Protein AF-K3ZMM0-F1 (afdb_monomer)

Solvent-accessible surface area (backbone atoms only — not comparable to full-atom values): 7805 Å² total; per-residue (Å²): 132,76,56,87,84,73,64,69,53,74,56,12,56,61,47,40,48,50,39,35,73,76,64,74,42,62,56,21,48,53,98,86,56,92,56,62,72,23,72,36,32,42,36,56,42,84,57,68,55,84,88,45,58,68,55,46,21,49,50,45,25,29,49,46,25,63,48,37,80,40,23,63,54,38,83,72,54,95,57,29,27,39,37,35,20,27,24,60,70,55,40,52,54,57,38,70,58,41,58,52,77,58,100,51,32,34,39,34,42,40,79,70,65,86,84,55,82,58,58,69,59,53,50,54,49,50,53,49,53,51,62,73,64,63,72,84,84,130

pLDDT: mean 79.79, std 11.19, range [45.47, 93.69]

Sequence (138 aa):
MAGLSDLDFGPRLEIQLLVQERFSFLVSFSPTSSEPEFWLVASFGGSALHLNVESIGLILQSCLGGTALNFNVQHLSGCMFWLFVASKNVGFLVYRLRSHVCKLFALFFALWGNGGPNWQWEHILWLKEEEDEWTHVQ

Radius of gyration: 19.45 Å; Cα contacts (8 Å, |Δi|>4): 208; chains: 1; bounding box: 42×47×67 Å

Secondary structure (DSSP, 8-state):
---GGG---HHHHHHHHHHHHHHSS-SS--TT--SPPEEEEEEEES-SS---HHHHHHHHHHHH-S-GGGG--EEEETTEEEEEES-HHHHHHHHHT-EEE-SS-EEEEE--STTS--HHHHHHHHHHHHHHH-----

Nearest PDB structures (foldseek):
  2dnr-assembly1_A  TM=5.862E-01  e=3.200E-01  Homo sapiens
  2cq3-assembly1_A  TM=5.411E-01  e=3.864E-01  Homo sapiens
  5hb7-assembly1_A  TM=5.975E-01  e=1.057E+00  Thermochaetoides thermophila DSM 1495
  4bs2-assembly1_A  TM=4.752E-01  e=1.542E+00  Homo sapiens

Mean predicted aligned error: 10.6 Å

Organism: Setaria italica (NCBI:txid4555)

Foldseek 3Di:
DDDLVPQALVQAPVLQCCCCVVPVDGFFADPPDPADKDKWKKAKDPAPDDDDLQSVLSNCCSNRNDGSVRQVWADDDDRMIMGITHHPVSLVVVQVVQWDDDPRIIIGIGHDPPPDPPVVVVVVVVVVVVVVPDDDDD

Structure (mmCIF, N/CA/C/O backbone):
data_AF-K3ZMM0-F1
#
_entry.id   AF-K3ZMM0-F1
#
loop_
_atom_site.group_PDB
_atom_site.id
_atom_site.type_symbol
_atom_site.label_atom_id
_atom_site.label_alt_id
_atom_site.label_comp_id
_atom_site.label_asym_id
_atom_site.label_entity_id
_atom_site.label_seq_id
_atom_site.pdbx_PDB_ins_code
_atom_site.Cartn_x
_atom_site.Cartn_y
_atom_site.Cartn_z
_atom_site.occupancy
_atom_site.B_iso_or_equiv
_atom_site.auth_seq_id
_atom_site.auth_comp_id
_atom_site.auth_asym_id
_atom_site.auth_atom_id
_atom_site.pdbx_PDB_model_num
ATOM 1 N N . MET A 1 1 ? 5.105 4.369 -25.949 1.00 50.47 1 MET A N 1
ATOM 2 C CA . MET A 1 1 ? 5.447 4.639 -24.539 1.00 50.47 1 MET A CA 1
ATOM 3 C C . MET A 1 1 ? 4.132 4.728 -23.798 1.00 50.47 1 MET A C 1
ATOM 5 O O . MET A 1 1 ? 3.289 5.483 -24.261 1.00 50.47 1 MET A O 1
ATOM 9 N N . ALA A 1 2 ? 3.915 3.913 -22.769 1.00 56.38 2 ALA A N 1
ATOM 10 C CA . ALA A 1 2 ? 2.694 4.015 -21.977 1.00 56.38 2 ALA A CA 1
ATOM 11 C C . ALA A 1 2 ? 2.759 5.268 -21.096 1.00 56.38 2 ALA A C 1
ATOM 13 O O . ALA A 1 2 ? 3.823 5.579 -20.553 1.00 56.38 2 ALA A O 1
ATOM 14 N N . GLY A 1 3 ? 1.655 6.002 -21.009 1.00 66.00 3 GLY A N 1
ATOM 15 C CA . GLY A 1 3 ? 1.558 7.232 -20.223 1.00 66.00 3 GLY A CA 1
ATOM 16 C C . GLY A 1 3 ? 0.696 7.042 -18.979 1.00 66.00 3 GLY A C 1
ATOM 17 O O . GLY A 1 3 ? -0.064 6.085 -18.874 1.00 66.00 3 GLY A O 1
ATOM 18 N N . LEU A 1 4 ? 0.744 8.000 -18.047 1.00 64.69 4 LEU A N 1
ATOM 19 C CA . LEU A 1 4 ? -0.184 8.043 -16.900 1.00 64.69 4 LEU A CA 1
ATOM 20 C C . LEU A 1 4 ? -1.659 8.167 -17.334 1.00 64.69 4 LEU A C 1
ATOM 22 O O . LEU A 1 4 ? -2.565 7.914 -16.550 1.00 64.69 4 LEU A O 1
ATOM 26 N N . SER A 1 5 ? -1.896 8.542 -18.590 1.00 69.00 5 SER A N 1
ATOM 27 C CA . SER A 1 5 ? -3.209 8.607 -19.233 1.00 69.00 5 SER A CA 1
ATOM 28 C C . SER A 1 5 ? -3.849 7.234 -19.469 1.00 69.00 5 SER A C 1
ATOM 30 O O . SER A 1 5 ? -5.057 7.175 -19.665 1.00 69.00 5 SER A O 1
ATOM 32 N N . ASP A 1 6 ? -3.064 6.150 -19.440 1.00 72.19 6 ASP A N 1
ATOM 33 C CA . ASP A 1 6 ? -3.527 4.775 -19.680 1.00 72.19 6 ASP A CA 1
ATOM 34 C C . ASP A 1 6 ? -3.985 4.061 -18.387 1.00 72.19 6 ASP A C 1
ATOM 36 O O . ASP A 1 6 ? -4.249 2.857 -18.398 1.00 72.19 6 ASP A O 1
ATOM 40 N N . LEU A 1 7 ? -4.039 4.776 -17.254 1.00 69.62 7 LEU A N 1
ATOM 41 C CA . LEU A 1 7 ? -4.483 4.226 -15.972 1.00 69.62 7 LEU A CA 1
ATOM 42 C C . LEU A 1 7 ? -5.981 3.893 -16.008 1.00 69.62 7 LEU A C 1
ATOM 44 O O . LEU A 1 7 ? -6.809 4.722 -16.382 1.00 69.62 7 LEU A O 1
ATOM 48 N N . ASP A 1 8 ? -6.324 2.680 -15.578 1.00 67.06 8 ASP A N 1
ATOM 49 C CA . ASP A 1 8 ? -7.711 2.243 -15.436 1.00 67.06 8 ASP A CA 1
ATOM 50 C C . ASP A 1 8 ? -8.270 2.701 -14.080 1.00 67.06 8 ASP A C 1
ATOM 52 O O . ASP A 1 8 ? -7.740 2.359 -13.022 1.00 67.06 8 ASP A O 1
ATOM 56 N N . PHE A 1 9 ? -9.345 3.489 -14.115 1.00 62.84 9 PHE A N 1
ATOM 57 C CA . PHE A 1 9 ? -10.014 4.037 -12.932 1.00 62.84 9 PHE A CA 1
ATOM 58 C C . PHE A 1 9 ? -11.205 3.189 -12.461 1.00 62.84 9 PHE A C 1
ATOM 60 O O . PHE A 1 9 ? -11.842 3.548 -11.470 1.00 62.84 9 PHE A O 1
ATOM 67 N N . GLY A 1 10 ? -11.525 2.079 -13.135 1.00 66.00 10 GLY A N 1
ATOM 68 C CA . GLY A 1 10 ? -12.598 1.162 -12.733 1.00 66.00 10 GLY A CA 1
ATOM 69 C C . GLY A 1 10 ? -12.502 0.649 -11.282 1.00 66.00 10 GLY A C 1
ATOM 70 O O . GLY A 1 10 ? -13.498 0.738 -10.561 1.00 66.00 10 GLY A O 1
ATOM 71 N N . PRO A 1 11 ? -11.325 0.196 -10.796 1.00 65.88 11 PRO A N 1
ATOM 72 C CA . PRO A 1 11 ? -11.159 -0.335 -9.433 1.00 65.88 11 PRO A CA 1
ATOM 73 C C . PRO A 1 11 ? -11.446 0.691 -8.327 1.00 65.88 11 PRO A C 1
ATOM 75 O O . PRO A 1 11 ? -11.837 0.333 -7.214 1.00 65.88 11 PRO A O 1
ATOM 78 N N . ARG A 1 12 ? -11.275 1.981 -8.643 1.00 67.94 12 ARG A N 1
ATOM 79 C CA . ARG A 1 12 ? -11.414 3.105 -7.713 1.00 67.94 12 ARG A CA 1
ATOM 80 C C . ARG A 1 12 ? -12.774 3.148 -7.029 1.00 67.94 12 ARG A C 1
ATOM 82 O O . ARG A 1 12 ? -12.864 3.470 -5.845 1.00 67.94 12 ARG A O 1
ATOM 89 N N . LEU A 1 13 ? -13.835 2.912 -7.802 1.00 64.19 13 LEU A N 1
ATOM 90 C CA . LEU A 1 13 ? -15.196 3.216 -7.372 1.00 64.19 13 LEU A CA 1
ATOM 91 C C . LEU A 1 13 ? -15.658 2.252 -6.275 1.00 64.19 13 LEU A C 1
ATOM 93 O O . LEU A 1 13 ? -16.238 2.687 -5.285 1.00 64.19 13 LEU A O 1
ATOM 97 N N . GLU A 1 14 ? -15.340 0.965 -6.419 1.00 71.12 14 GLU A N 1
ATOM 98 C CA . GLU A 1 14 ? -15.721 -0.070 -5.453 1.00 71.12 14 GLU A CA 1
ATOM 99 C C . GLU A 1 14 ? -15.028 0.131 -4.105 1.00 71.12 14 GLU A C 1
ATOM 101 O O . GLU A 1 14 ? -15.677 0.076 -3.062 1.00 71.12 14 GLU A O 1
ATOM 106 N N . ILE A 1 15 ? -13.724 0.425 -4.115 1.00 70.25 15 ILE A N 1
ATOM 107 C CA . ILE A 1 15 ? -12.946 0.633 -2.886 1.00 70.25 15 ILE A CA 1
ATOM 108 C C . ILE A 1 15 ? -13.400 1.906 -2.172 1.00 70.25 15 ILE A C 1
ATOM 110 O O . ILE A 1 15 ? -13.594 1.892 -0.955 1.00 70.25 15 ILE A O 1
ATOM 114 N N . GLN A 1 16 ? -13.614 2.995 -2.911 1.00 70.31 16 GLN A N 1
ATOM 115 C CA . GLN A 1 16 ? -14.056 4.254 -2.322 1.00 70.31 16 GLN A CA 1
ATOM 116 C C . GLN A 1 16 ? -15.458 4.132 -1.705 1.00 70.31 16 GLN A C 1
ATOM 118 O O . GLN A 1 16 ? -15.666 4.610 -0.588 1.00 70.31 16 GLN A O 1
ATOM 123 N N . LEU A 1 17 ? -16.389 3.450 -2.381 1.00 72.44 17 LEU A N 1
ATOM 124 C CA . LEU A 1 17 ? -17.725 3.180 -1.845 1.00 72.44 17 LEU A CA 1
ATOM 125 C C . LEU A 1 17 ? -17.668 2.274 -0.612 1.00 72.44 17 LEU A C 1
ATOM 127 O O . LEU A 1 17 ? -18.291 2.597 0.395 1.00 72.44 17 LEU A O 1
ATOM 131 N N . LEU A 1 18 ? -16.865 1.205 -0.644 1.00 75.00 18 LEU A N 1
ATOM 132 C CA . LEU A 1 18 ? -16.665 0.318 0.507 1.00 75.00 18 LEU A CA 1
ATOM 133 C C . LEU A 1 18 ? -16.136 1.069 1.729 1.00 75.00 18 LEU A C 1
ATOM 135 O O . LEU A 1 18 ? -16.606 0.834 2.841 1.00 75.00 18 LEU A O 1
ATOM 139 N N . VAL A 1 19 ? -15.158 1.961 1.548 1.00 71.19 19 VAL A N 1
ATOM 140 C CA . VAL A 1 19 ? -14.581 2.732 2.659 1.00 71.19 19 VAL A CA 1
ATOM 141 C C . VAL A 1 19 ? -15.588 3.738 3.212 1.00 71.19 19 VAL A C 1
ATOM 143 O O . VAL A 1 19 ? -15.732 3.851 4.433 1.00 71.19 19 VAL A O 1
ATOM 146 N N . GLN A 1 20 ? -16.327 4.412 2.333 1.00 73.94 20 GLN A N 1
ATOM 147 C CA . GLN A 1 20 ? -17.344 5.376 2.731 1.00 73.94 20 GLN A CA 1
ATOM 148 C C . GLN A 1 20 ? -18.522 4.702 3.453 1.00 73.94 20 GLN A C 1
ATOM 150 O O . GLN A 1 20 ? -18.950 5.190 4.496 1.00 73.94 20 GLN A O 1
ATOM 155 N N . GLU A 1 21 ? -19.003 3.561 2.959 1.00 74.94 21 GLU A N 1
ATOM 156 C CA . GLU A 1 21 ? -20.113 2.805 3.552 1.00 74.94 21 GLU A CA 1
ATOM 157 C C . GLU A 1 21 ? -19.729 2.180 4.901 1.00 74.94 21 GLU A C 1
ATOM 159 O O . GLU A 1 21 ? -20.477 2.268 5.873 1.00 74.94 21 GLU A O 1
ATOM 164 N N . ARG A 1 22 ? -18.545 1.560 4.985 1.00 70.50 22 ARG A N 1
ATOM 165 C CA . ARG A 1 22 ? -18.110 0.829 6.187 1.00 70.50 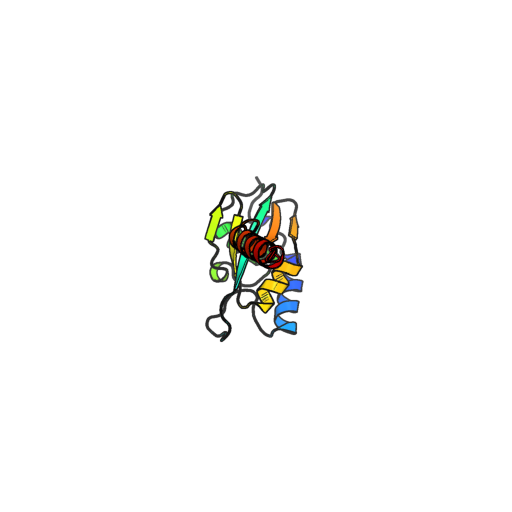22 ARG A CA 1
ATOM 166 C C . ARG A 1 22 ? -17.632 1.738 7.304 1.00 70.50 22 ARG A C 1
ATOM 168 O O . ARG A 1 22 ? -17.794 1.394 8.472 1.00 70.50 22 ARG A O 1
ATOM 175 N N . PHE A 1 23 ? -16.963 2.831 6.950 1.00 64.88 23 PHE A N 1
ATOM 176 C CA . PHE A 1 23 ? -16.183 3.602 7.910 1.00 64.88 23 PHE A CA 1
ATOM 177 C C . PHE A 1 23 ? -16.566 5.081 7.948 1.00 64.88 23 PHE 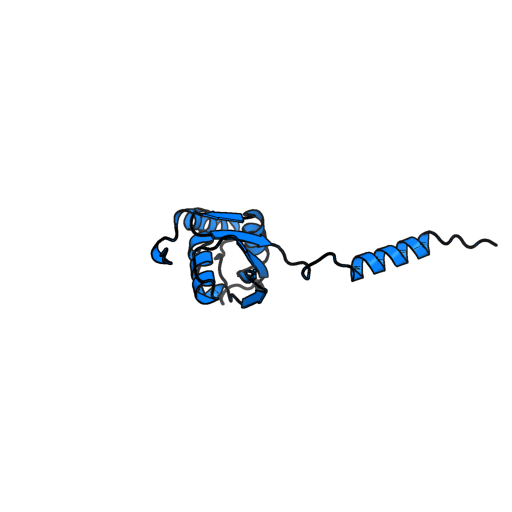A C 1
ATOM 179 O O . PHE A 1 23 ? -16.098 5.775 8.840 1.00 64.88 23 PHE A O 1
ATOM 186 N N . SER A 1 24 ? -17.415 5.578 7.037 1.00 67.19 24 SER A N 1
ATOM 187 C CA . SER A 1 24 ? -17.739 7.015 6.925 1.00 67.19 24 SER A CA 1
ATOM 188 C C . SER A 1 24 ? -16.500 7.915 6.778 1.00 67.19 24 SER A C 1
ATOM 190 O O . SER A 1 24 ? -16.544 9.107 7.072 1.00 67.19 24 SER A O 1
ATOM 192 N N . PHE A 1 25 ? -15.390 7.343 6.305 1.00 62.72 25 PHE A N 1
ATOM 193 C CA . PHE A 1 25 ? -14.122 8.029 6.082 1.00 62.72 25 PHE A CA 1
ATOM 194 C C . PHE A 1 25 ? -13.774 8.044 4.592 1.00 62.72 25 PHE A C 1
ATOM 196 O O . PHE A 1 25 ? -14.357 7.322 3.785 1.00 62.72 25 PHE A O 1
ATOM 203 N N . LEU A 1 26 ? -12.807 8.884 4.231 1.00 65.75 26 LEU A N 1
ATOM 204 C CA . LEU A 1 26 ? -12.141 8.826 2.934 1.00 65.75 26 LEU A CA 1
ATOM 205 C C . LEU A 1 26 ? -10.964 7.849 2.997 1.00 65.75 26 LEU A C 1
ATOM 207 O O . LEU A 1 26 ? -10.446 7.533 4.066 1.00 65.75 26 LEU A O 1
ATOM 211 N N . VAL A 1 27 ? -10.525 7.387 1.828 1.00 66.12 27 VAL A N 1
ATOM 212 C CA . VAL A 1 27 ? -9.354 6.504 1.716 1.00 66.12 27 VAL A CA 1
ATOM 213 C C . VAL A 1 27 ? -8.056 7.255 2.042 1.00 66.12 27 VAL A C 1
ATOM 215 O O . VAL A 1 27 ? -7.150 6.717 2.675 1.00 66.12 27 VAL A O 1
ATOM 218 N N . SER A 1 28 ? -7.984 8.522 1.640 1.00 65.44 28 SER A N 1
ATOM 219 C CA . SER A 1 28 ? -6.863 9.417 1.909 1.00 65.44 28 SER A CA 1
ATOM 220 C C . SER A 1 28 ? -7.116 10.288 3.142 1.00 65.44 28 SER A C 1
ATOM 222 O O . SER A 1 28 ? -8.276 10.541 3.476 1.00 65.44 28 SER A O 1
ATOM 224 N N . PHE A 1 29 ? -6.052 10.784 3.782 1.00 65.62 29 PHE A N 1
ATOM 225 C CA . PHE A 1 29 ? -6.161 11.614 4.986 1.00 65.62 29 PHE A CA 1
ATOM 226 C C . PHE A 1 29 ? -7.087 12.827 4.786 1.00 65.62 29 PHE A C 1
ATOM 228 O O . PHE A 1 29 ? -7.105 13.449 3.716 1.00 65.62 29 PHE A O 1
ATOM 235 N N . SER A 1 30 ? -7.849 13.157 5.831 1.00 64.81 30 SER A N 1
ATOM 236 C CA . SER A 1 30 ? -8.612 14.398 5.938 1.00 64.81 30 SER A CA 1
ATOM 237 C C . SER A 1 30 ? -8.245 15.077 7.257 1.00 64.81 30 SER A C 1
ATOM 239 O O . SER A 1 30 ? -8.352 14.433 8.297 1.00 64.81 30 SER A O 1
ATOM 241 N N . PRO A 1 31 ? -7.914 16.379 7.271 1.00 59.38 31 PRO A N 1
ATOM 242 C CA . PRO A 1 31 ? -7.574 17.101 8.503 1.00 59.38 31 PRO A CA 1
ATOM 243 C C . PRO A 1 31 ? -8.730 17.177 9.515 1.00 59.38 31 PRO A C 1
ATOM 245 O O . PRO A 1 31 ? -8.541 17.613 10.645 1.00 59.38 31 PRO A O 1
ATOM 248 N N . THR A 1 32 ? -9.935 16.760 9.121 1.00 60.53 32 THR A N 1
ATOM 249 C CA . THR A 1 32 ? 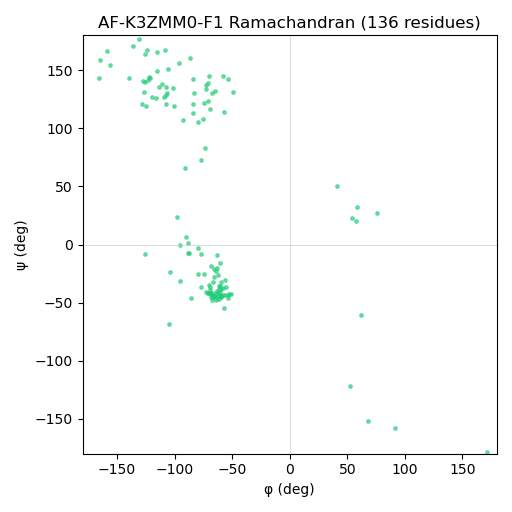-11.114 16.663 9.986 1.00 60.53 32 THR A CA 1
ATOM 250 C C . THR A 1 32 ? -11.240 15.318 10.707 1.00 60.53 32 THR A C 1
ATOM 252 O O . THR A 1 32 ? -12.150 15.168 11.522 1.00 60.53 32 THR A O 1
ATOM 255 N N . SER A 1 33 ? -10.406 14.314 10.401 1.00 62.06 33 SER A N 1
ATOM 256 C CA . SER A 1 33 ? -10.481 13.006 11.060 1.00 62.06 33 SER A CA 1
ATOM 257 C C . SER A 1 33 ? -9.728 13.011 12.389 1.00 62.06 33 SER A C 1
ATOM 259 O O . SER A 1 33 ? -8.563 13.383 12.443 1.00 62.06 33 SER A O 1
ATOM 261 N N . SER A 1 34 ? -10.384 12.537 13.451 1.00 66.88 34 SER A N 1
ATOM 262 C CA . SER A 1 34 ? -9.778 12.376 14.782 1.00 66.88 34 SER A CA 1
ATOM 263 C C . SER A 1 34 ? -8.858 11.148 14.896 1.00 66.88 34 SER A C 1
ATOM 265 O O . SER A 1 34 ? -8.217 10.963 15.928 1.00 66.88 34 SER A O 1
ATOM 267 N N . GLU A 1 35 ? -8.832 10.286 13.879 1.00 71.38 35 GLU A N 1
ATOM 268 C CA . GLU A 1 35 ? -8.026 9.063 13.854 1.00 71.38 35 GLU A CA 1
ATOM 269 C C . GLU A 1 35 ? -6.587 9.361 13.394 1.00 71.38 35 GLU A C 1
ATOM 271 O O . GLU A 1 35 ? -6.395 10.195 12.504 1.00 71.38 35 GLU A O 1
ATOM 276 N N . PRO A 1 36 ? -5.573 8.688 13.970 1.00 79.25 36 PRO A N 1
ATOM 277 C CA . PRO A 1 36 ? -4.195 8.833 13.523 1.00 79.25 36 PRO A CA 1
ATOM 278 C C . PRO A 1 36 ? -3.994 8.200 12.141 1.00 79.25 36 PRO A C 1
ATOM 280 O O . PRO A 1 36 ? -4.554 7.142 11.836 1.00 79.25 36 PRO A O 1
ATOM 283 N N . GLU A 1 37 ? -3.131 8.818 11.333 1.00 82.19 37 GLU A N 1
ATOM 284 C CA . GLU A 1 37 ? -2.695 8.253 10.057 1.00 82.19 37 GLU A CA 1
ATOM 285 C C . GLU A 1 37 ? -2.056 6.875 10.258 1.00 82.19 37 GLU A C 1
ATOM 287 O O . GLU A 1 37 ? -1.359 6.609 11.243 1.00 82.19 37 GLU A O 1
ATOM 292 N N . PHE A 1 38 ? -2.277 5.988 9.294 1.00 87.00 38 PHE A N 1
ATOM 293 C CA . PHE A 1 38 ? -1.687 4.657 9.282 1.00 87.00 38 PHE A CA 1
ATOM 294 C C . PHE A 1 38 ? -0.874 4.465 8.012 1.00 87.00 38 PHE A C 1
ATOM 296 O O . PHE A 1 38 ? -1.271 4.938 6.952 1.00 87.00 38 PHE A O 1
ATOM 303 N N . TRP A 1 39 ? 0.246 3.755 8.097 1.00 89.19 39 TRP A N 1
ATOM 304 C CA . TRP A 1 39 ? 1.150 3.578 6.968 1.00 89.19 39 TRP A CA 1
ATOM 305 C C . TRP A 1 39 ? 1.250 2.124 6.515 1.00 89.19 39 TRP A C 1
ATOM 307 O O . TRP A 1 39 ? 1.130 1.183 7.300 1.00 89.19 39 TRP A O 1
ATOM 317 N N . LEU A 1 40 ? 1.487 1.955 5.218 1.00 91.25 40 LEU A N 1
ATOM 318 C CA . LEU A 1 40 ? 1.738 0.691 4.535 1.00 91.25 40 LEU A CA 1
ATOM 319 C C . LEU A 1 40 ? 2.902 0.856 3.562 1.00 91.25 40 LEU A C 1
ATOM 321 O O . LEU A 1 40 ? 3.343 1.971 3.278 1.00 91.25 40 LEU A O 1
ATOM 325 N N . VAL A 1 41 ? 3.361 -0.263 3.010 1.00 91.62 41 VAL A N 1
ATOM 326 C CA . VAL A 1 41 ? 4.306 -0.267 1.895 1.00 91.62 41 VAL A CA 1
ATOM 327 C C . VAL A 1 41 ? 3.596 -0.693 0.622 1.00 91.62 41 VAL A C 1
ATOM 329 O O . VAL A 1 41 ? 2.936 -1.732 0.574 1.00 91.62 41 VAL A O 1
ATOM 332 N N . ALA A 1 42 ? 3.761 0.126 -0.409 1.00 92.31 42 ALA A N 1
ATOM 333 C CA . ALA A 1 42 ? 3.399 -0.164 -1.782 1.00 92.31 42 ALA A CA 1
ATOM 334 C C . ALA A 1 42 ? 4.665 -0.569 -2.544 1.00 92.31 42 ALA A C 1
ATOM 336 O O . ALA A 1 42 ? 5.609 0.216 -2.645 1.00 92.31 42 ALA A O 1
ATOM 337 N N . SER A 1 43 ? 4.698 -1.784 -3.086 1.00 91.31 43 SER A N 1
ATOM 338 C CA . SER A 1 43 ? 5.796 -2.247 -3.939 1.00 91.31 43 SER A CA 1
ATOM 339 C C . SER A 1 43 ? 5.321 -2.472 -5.365 1.00 91.31 43 SER A C 1
ATOM 341 O O . SER A 1 43 ? 4.281 -3.096 -5.577 1.00 91.31 43 SER A O 1
ATOM 343 N N . PHE A 1 44 ? 6.106 -2.004 -6.329 1.00 90.31 44 PHE A N 1
ATOM 344 C CA . PHE A 1 44 ? 5.808 -2.112 -7.751 1.00 90.31 44 PHE A CA 1
ATOM 345 C C . PHE A 1 44 ? 6.710 -3.142 -8.437 1.00 90.31 44 PHE A C 1
ATOM 347 O O . PHE A 1 44 ? 7.921 -3.161 -8.226 1.00 90.31 44 PHE A O 1
ATOM 354 N N . GLY A 1 45 ? 6.119 -3.978 -9.287 1.00 85.62 45 GLY A N 1
ATOM 355 C CA . GLY A 1 45 ? 6.809 -4.940 -10.141 1.00 85.62 45 GLY A CA 1
ATOM 356 C C . GLY A 1 45 ? 6.498 -4.706 -11.617 1.00 85.62 45 GLY A C 1
ATOM 357 O O . GLY A 1 45 ? 5.373 -4.349 -11.971 1.00 85.62 45 GLY A O 1
ATOM 358 N N . GLY A 1 46 ? 7.499 -4.916 -12.480 1.00 78.88 46 GLY A N 1
ATOM 359 C CA . GLY A 1 46 ? 7.329 -4.907 -13.938 1.00 78.88 46 GLY A CA 1
ATOM 360 C C . GLY A 1 46 ? 6.770 -3.601 -14.510 1.00 78.88 46 GLY A C 1
ATOM 361 O O . GLY A 1 46 ? 6.020 -3.646 -15.481 1.00 78.88 46 GLY A O 1
ATOM 362 N N . SER A 1 47 ? 7.072 -2.450 -13.898 1.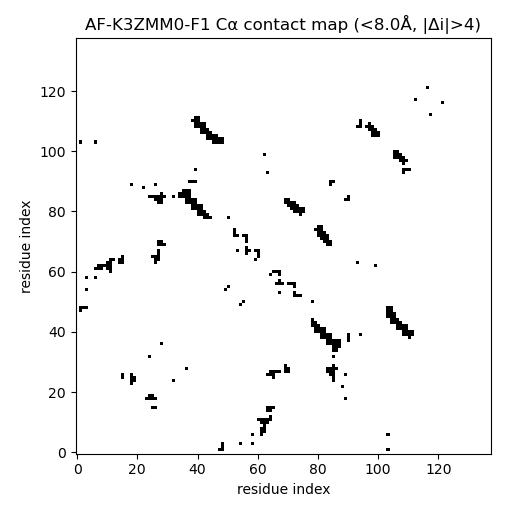00 73.88 47 SER A N 1
ATOM 363 C CA . SER A 1 47 ? 6.472 -1.178 -14.303 1.00 73.88 47 SER A CA 1
ATOM 364 C C . SER A 1 47 ? 6.999 -0.703 -15.658 1.00 73.88 47 SER A C 1
ATOM 366 O O . SER A 1 47 ? 8.195 -0.460 -15.816 1.00 73.88 47 SER A O 1
ATOM 368 N N . ALA A 1 48 ? 6.092 -0.469 -16.603 1.00 73.38 48 ALA A N 1
ATOM 369 C CA . ALA A 1 48 ? 6.376 0.226 -17.861 1.00 73.38 48 ALA A CA 1
ATOM 370 C C . ALA A 1 48 ? 6.420 1.763 -17.702 1.00 73.38 48 ALA A C 1
ATOM 372 O O . ALA A 1 48 ? 6.674 2.480 -18.669 1.00 73.38 48 ALA A O 1
ATOM 373 N N . LEU A 1 49 ? 6.142 2.262 -16.491 1.00 75.56 49 LEU A N 1
ATOM 374 C CA . LEU A 1 49 ? 6.071 3.677 -16.132 1.00 75.56 49 LEU A CA 1
ATOM 375 C C . LEU A 1 49 ? 7.299 4.102 -15.320 1.00 75.56 49 LEU A C 1
ATOM 377 O O . LEU A 1 49 ? 7.863 3.313 -14.563 1.00 75.56 49 LEU A O 1
ATOM 381 N N . HIS A 1 50 ? 7.674 5.376 -15.437 1.00 80.94 50 HIS A N 1
ATOM 382 C CA . HIS A 1 50 ? 8.704 5.970 -14.592 1.00 80.94 50 HIS A CA 1
ATOM 383 C C . HIS A 1 50 ? 8.135 6.239 -13.192 1.00 80.94 50 HIS A C 1
ATOM 385 O O . HIS A 1 50 ? 7.310 7.135 -13.017 1.00 80.94 50 HIS A O 1
ATOM 391 N N . LEU A 1 51 ? 8.561 5.442 -12.209 1.00 84.81 51 LEU A N 1
ATOM 392 C CA . LEU A 1 51 ? 8.070 5.508 -10.835 1.00 84.81 51 LEU A CA 1
ATOM 393 C C . LEU A 1 51 ? 8.744 6.654 -10.070 1.00 84.81 51 LEU A C 1
ATOM 395 O O . LEU A 1 51 ? 9.900 6.561 -9.664 1.00 84.81 51 LEU A O 1
ATOM 399 N N . ASN A 1 52 ? 7.997 7.728 -9.846 1.00 86.75 52 ASN A N 1
ATOM 400 C CA . ASN A 1 52 ? 8.330 8.795 -8.903 1.00 86.75 52 ASN A CA 1
ATOM 401 C C . ASN A 1 52 ? 7.192 8.992 -7.885 1.00 86.75 52 ASN A C 1
ATOM 403 O O . ASN A 1 52 ? 6.083 8.488 -8.070 1.00 86.75 52 ASN A O 1
ATOM 407 N N . VAL A 1 53 ? 7.456 9.747 -6.817 1.00 88.62 53 VAL A N 1
ATOM 408 C CA . VAL A 1 53 ? 6.488 9.995 -5.733 1.00 88.62 53 VAL A CA 1
ATOM 409 C C . VAL A 1 53 ? 5.143 10.525 -6.259 1.00 88.62 53 VAL A C 1
ATOM 411 O O . VAL A 1 53 ? 4.087 10.045 -5.851 1.00 88.62 53 VAL A O 1
ATOM 414 N N . GLU A 1 54 ? 5.170 11.450 -7.219 1.00 89.00 54 GLU A N 1
ATOM 415 C CA . GLU A 1 54 ? 3.964 12.059 -7.799 1.00 89.00 54 GLU A CA 1
ATOM 416 C C . GLU A 1 54 ? 3.134 11.061 -8.622 1.00 89.00 54 GLU A C 1
ATOM 418 O O . GLU A 1 54 ? 1.926 10.927 -8.427 1.00 89.00 54 GLU A O 1
ATOM 423 N N . SER A 1 55 ? 3.787 10.308 -9.511 1.00 88.62 55 SER A N 1
ATOM 424 C CA . SER A 1 55 ? 3.165 9.269 -10.339 1.00 88.62 55 SER A CA 1
ATOM 425 C C . SER A 1 55 ? 2.541 8.177 -9.484 1.00 88.62 55 SER A C 1
ATOM 427 O O . SER A 1 55 ? 1.470 7.679 -9.813 1.00 88.62 55 SER A O 1
ATOM 429 N N . ILE A 1 56 ? 3.156 7.846 -8.350 1.00 89.94 56 ILE A N 1
ATOM 430 C CA . ILE A 1 56 ? 2.639 6.841 -7.427 1.00 89.94 56 ILE A CA 1
ATOM 431 C C . ILE A 1 56 ? 1.426 7.369 -6.688 1.00 89.94 56 ILE A C 1
ATOM 433 O O . ILE A 1 56 ? 0.445 6.641 -6.575 1.00 89.94 56 ILE A O 1
ATOM 437 N N . GLY A 1 57 ? 1.435 8.634 -6.263 1.00 90.75 57 GLY A N 1
ATOM 438 C CA . GLY A 1 57 ? 0.235 9.283 -5.738 1.00 90.75 57 GLY A CA 1
ATOM 439 C C . GLY A 1 57 ? -0.937 9.188 -6.722 1.00 90.75 57 GLY A C 1
ATOM 440 O O . GLY A 1 57 ? -2.047 8.834 -6.327 1.00 90.75 57 GLY A O 1
ATOM 441 N N . LEU A 1 58 ? -0.686 9.421 -8.016 1.00 89.25 58 LEU A N 1
ATOM 442 C CA . LEU A 1 58 ? -1.699 9.297 -9.072 1.00 89.25 58 LEU A CA 1
ATOM 443 C C . LEU A 1 58 ? -2.144 7.848 -9.309 1.00 89.25 58 LEU A C 1
ATOM 445 O O . LEU A 1 58 ? -3.342 7.589 -9.433 1.00 89.25 58 LEU A O 1
ATOM 449 N N . ILE A 1 59 ? -1.209 6.895 -9.325 1.00 89.44 59 ILE A N 1
ATOM 450 C CA . ILE A 1 59 ? -1.522 5.467 -9.457 1.00 89.44 59 ILE A CA 1
ATOM 451 C C . ILE A 1 59 ? -2.382 5.008 -8.275 1.00 89.44 59 ILE A C 1
ATOM 453 O O . ILE A 1 59 ? -3.424 4.385 -8.474 1.00 89.44 59 ILE A O 1
ATOM 457 N N . LEU A 1 60 ? -2.012 5.369 -7.049 1.00 89.25 60 LEU A N 1
ATOM 458 C CA . LEU A 1 60 ? -2.780 5.048 -5.850 1.00 89.25 60 LEU A CA 1
ATOM 459 C C . LEU A 1 60 ? -4.155 5.708 -5.866 1.00 89.25 60 LEU A C 1
ATOM 461 O O . LEU A 1 60 ? -5.137 5.048 -5.545 1.00 89.25 60 LEU A O 1
ATOM 465 N N . GLN A 1 61 ? -4.259 6.957 -6.322 1.00 88.88 61 GLN A N 1
ATOM 466 C CA . GLN A 1 61 ? -5.551 7.609 -6.519 1.00 88.88 61 GLN A CA 1
ATOM 467 C C . GLN A 1 61 ? -6.419 6.870 -7.551 1.00 88.88 61 GLN A C 1
ATOM 469 O O . GLN A 1 61 ? -7.632 6.767 -7.362 1.00 88.88 61 GLN A O 1
ATOM 474 N N . SER A 1 62 ? -5.825 6.344 -8.625 1.00 85.75 62 SER A N 1
ATOM 475 C CA . SER A 1 62 ? -6.554 5.551 -9.626 1.00 85.75 62 SER A CA 1
ATOM 476 C C . SER A 1 62 ? -6.995 4.183 -9.098 1.00 85.75 62 SER A C 1
ATOM 478 O O . SER A 1 62 ? -8.086 3.734 -9.427 1.00 85.75 62 SER A O 1
ATOM 480 N N . CYS A 1 63 ? -6.198 3.550 -8.233 1.00 84.81 63 CYS A N 1
ATOM 481 C CA . CYS A 1 63 ? -6.483 2.211 -7.715 1.00 84.81 63 CYS A CA 1
ATOM 482 C C . CYS A 1 63 ? -7.399 2.236 -6.485 1.00 84.81 63 CYS A C 1
ATOM 484 O O . CYS A 1 63 ? -8.333 1.452 -6.394 1.00 84.81 63 CYS A O 1
ATOM 486 N N . LEU A 1 64 ? -7.110 3.112 -5.522 1.00 84.56 64 LEU A N 1
ATOM 487 C CA . LEU A 1 64 ? -7.731 3.140 -4.195 1.00 84.56 64 LEU A CA 1
ATOM 488 C C . LEU A 1 64 ? -8.765 4.262 -4.047 1.00 84.56 64 LEU A C 1
ATOM 490 O O . LEU A 1 64 ? -9.640 4.186 -3.190 1.00 84.56 64 LEU A O 1
ATOM 494 N N . GLY A 1 65 ? -8.660 5.317 -4.855 1.00 85.69 65 GLY A N 1
ATOM 495 C CA . GLY A 1 65 ? -9.467 6.527 -4.721 1.00 85.69 65 GLY A CA 1
ATOM 496 C C . GLY A 1 65 ? -8.820 7.598 -3.856 1.00 85.69 65 GLY A C 1
ATOM 497 O O . GLY A 1 65 ? -7.604 7.653 -3.722 1.00 85.69 65 GLY A O 1
ATOM 498 N N . GLY A 1 66 ? -9.633 8.509 -3.318 1.00 84.19 66 GLY A N 1
ATOM 499 C CA . GLY A 1 66 ? -9.126 9.652 -2.550 1.00 84.19 66 GLY A CA 1
ATOM 500 C C . GLY A 1 66 ? -8.355 10.671 -3.400 1.00 84.19 66 GLY A C 1
ATOM 501 O O . GLY A 1 66 ? -8.637 10.830 -4.594 1.00 84.19 66 GLY A O 1
ATOM 502 N N . THR A 1 67 ? -7.412 11.366 -2.758 1.00 84.44 67 THR A N 1
ATOM 503 C CA . THR A 1 67 ? -6.588 12.435 -3.346 1.00 84.44 67 THR A CA 1
ATOM 504 C C . THR A 1 67 ? -5.106 12.069 -3.277 1.00 84.44 67 THR A C 1
ATOM 506 O O . THR A 1 67 ? -4.593 11.811 -2.191 1.00 84.44 67 THR A O 1
ATOM 509 N N . ALA A 1 68 ? -4.401 12.120 -4.413 1.00 85.81 68 ALA A N 1
ATOM 510 C CA . ALA A 1 68 ? -2.987 11.758 -4.554 1.00 85.81 68 ALA A CA 1
ATOM 511 C C . ALA A 1 68 ? -2.069 12.441 -3.525 1.00 85.81 68 ALA A C 1
ATOM 513 O O . ALA A 1 68 ? -1.209 11.795 -2.933 1.00 85.81 68 ALA A O 1
ATOM 514 N N . LEU A 1 69 ? -2.287 13.736 -3.279 1.00 84.62 69 LEU A N 1
ATOM 515 C CA . LEU A 1 69 ? -1.499 14.534 -2.333 1.00 84.62 69 LEU A CA 1
ATOM 516 C C . LEU A 1 69 ? -1.661 14.074 -0.877 1.00 84.62 69 LEU A C 1
ATOM 518 O O . LEU A 1 69 ? -0.744 14.218 -0.076 1.00 84.62 69 LEU A O 1
ATOM 522 N N . ASN A 1 70 ? -2.805 13.481 -0.541 1.00 85.25 70 ASN A N 1
ATOM 523 C CA . ASN A 1 70 ? -3.155 13.109 0.829 1.00 85.25 70 ASN A CA 1
ATOM 524 C C . ASN A 1 70 ? -2.651 11.706 1.208 1.00 85.25 70 ASN A C 1
ATOM 526 O O . ASN A 1 70 ? -2.926 11.245 2.312 1.00 85.25 70 ASN A O 1
ATOM 530 N N . PHE A 1 71 ? -1.952 11.017 0.301 1.00 85.44 71 PHE A N 1
ATOM 531 C CA . PHE A 1 71 ? -1.311 9.731 0.585 1.00 85.44 71 PHE A CA 1
ATOM 532 C C . PHE A 1 71 ? 0.110 9.864 1.152 1.00 85.44 71 PHE A C 1
ATOM 534 O O . PHE A 1 71 ? 0.703 8.851 1.521 1.00 85.44 71 PHE A O 1
ATOM 541 N N . ASN A 1 72 ? 0.661 11.088 1.193 1.00 88.94 72 ASN A N 1
ATOM 542 C CA . ASN A 1 72 ? 2.000 11.409 1.705 1.00 88.94 72 ASN A CA 1
ATOM 543 C C . ASN A 1 72 ? 3.069 10.380 1.284 1.00 88.94 72 ASN A C 1
ATOM 545 O O . ASN A 1 72 ? 3.780 9.812 2.112 1.00 88.94 72 ASN A O 1
ATOM 549 N N . VAL A 1 73 ? 3.123 10.071 -0.014 1.00 92.19 73 VAL A N 1
ATOM 550 C CA . VAL A 1 73 ? 3.976 8.997 -0.532 1.00 92.19 73 VAL A CA 1
ATOM 551 C C . VAL A 1 73 ? 5.447 9.346 -0.309 1.00 92.19 73 VAL A C 1
ATOM 553 O O . VAL A 1 73 ? 5.890 10.437 -0.661 1.00 92.19 73 VAL A O 1
ATOM 556 N N . GLN A 1 74 ? 6.225 8.408 0.231 1.00 91.81 74 GLN A N 1
ATOM 557 C CA . GLN A 1 74 ? 7.672 8.580 0.412 1.00 91.81 74 GLN A CA 1
ATOM 558 C C . GLN A 1 74 ? 8.422 7.407 -0.207 1.00 91.81 74 GLN A C 1
ATOM 560 O O . GLN A 1 74 ? 7.991 6.260 -0.117 1.00 91.81 74 GLN A O 1
ATOM 565 N N . HIS A 1 75 ? 9.553 7.676 -0.854 1.00 91.50 75 HIS A N 1
ATOM 566 C CA . HIS A 1 75 ? 10.391 6.610 -1.403 1.00 91.50 75 HIS A CA 1
ATOM 567 C C . HIS A 1 75 ? 11.112 5.869 -0.277 1.00 91.50 75 HIS A C 1
ATOM 569 O O . HIS A 1 75 ? 11.648 6.501 0.630 1.00 91.50 75 HIS A O 1
ATOM 575 N N . LEU A 1 76 ? 11.102 4.535 -0.330 1.00 87.62 76 LEU A N 1
ATOM 576 C CA . LEU A 1 76 ? 11.792 3.688 0.640 1.00 87.62 76 LEU A CA 1
ATOM 577 C C . LEU A 1 76 ? 13.072 3.107 0.032 1.00 87.62 76 LEU A C 1
ATOM 579 O O . LEU A 1 76 ? 14.173 3.444 0.455 1.00 87.62 76 LEU A O 1
ATOM 583 N N . SER A 1 77 ? 12.931 2.212 -0.947 1.00 84.62 77 SER A N 1
ATOM 584 C CA . SER A 1 77 ? 14.055 1.582 -1.647 1.00 84.62 77 SER A CA 1
ATOM 585 C C . SER A 1 77 ? 13.571 0.896 -2.919 1.00 84.62 77 SER A C 1
ATOM 587 O O . SER A 1 77 ? 12.480 0.326 -2.945 1.00 84.62 77 SER A O 1
ATOM 589 N N . GLY A 1 78 ? 14.375 0.936 -3.985 1.00 87.06 78 GLY A N 1
ATOM 590 C CA . GLY A 1 78 ? 14.026 0.331 -5.271 1.00 87.06 78 GLY A CA 1
ATOM 591 C C . GLY A 1 78 ? 12.650 0.793 -5.757 1.00 87.06 78 GLY A C 1
ATOM 592 O O . GLY A 1 78 ? 12.407 1.992 -5.888 1.00 87.06 78 GLY A O 1
ATOM 593 N N . CYS A 1 79 ? 11.744 -0.161 -5.972 1.00 88.44 79 CYS A N 1
ATOM 594 C CA . CYS A 1 79 ? 10.360 0.080 -6.385 1.00 88.44 79 CYS A CA 1
ATOM 595 C C . CYS A 1 79 ? 9.359 0.061 -5.209 1.00 88.44 79 CYS A C 1
ATOM 597 O O . CYS A 1 79 ? 8.181 -0.229 -5.417 1.00 88.44 79 CYS A O 1
ATOM 599 N N . MET A 1 80 ? 9.818 0.320 -3.981 1.00 90.56 80 MET A N 1
ATOM 600 C CA . MET A 1 80 ? 9.013 0.303 -2.754 1.00 90.56 80 MET A CA 1
ATOM 601 C C . MET A 1 80 ? 8.843 1.712 -2.187 1.00 90.56 80 MET A C 1
ATOM 603 O O . MET A 1 80 ? 9.794 2.498 -2.128 1.00 90.56 80 MET A O 1
ATOM 607 N N . PHE A 1 81 ? 7.626 2.010 -1.744 1.00 91.81 81 PHE A N 1
ATOM 608 C CA . PHE A 1 81 ? 7.219 3.330 -1.288 1.00 91.81 81 PHE A CA 1
ATOM 609 C C . PHE A 1 81 ? 6.330 3.218 -0.056 1.00 91.81 81 PHE A C 1
ATOM 611 O O . PHE A 1 81 ? 5.490 2.322 0.042 1.00 91.81 81 PHE A O 1
ATOM 618 N N . TRP A 1 82 ? 6.498 4.156 0.865 1.00 91.75 82 TRP A N 1
ATOM 619 C CA . TRP A 1 82 ? 5.570 4.384 1.956 1.00 91.75 82 TRP A CA 1
ATOM 620 C C . TRP A 1 82 ? 4.281 5.000 1.439 1.00 91.75 82 TRP A C 1
ATOM 622 O O . TRP A 1 82 ? 4.301 5.902 0.602 1.00 91.75 82 TRP A O 1
ATOM 632 N N . LEU A 1 83 ? 3.174 4.518 1.983 1.00 90.81 83 LEU A N 1
ATOM 633 C CA . LEU A 1 83 ? 1.823 4.969 1.708 1.00 90.81 83 LEU A CA 1
ATOM 634 C C . LEU A 1 83 ? 1.139 5.269 3.036 1.00 90.81 83 LEU A C 1
ATOM 636 O O . LEU A 1 83 ? 0.990 4.358 3.847 1.00 90.81 83 LEU A O 1
ATOM 640 N N . PHE A 1 84 ? 0.683 6.501 3.237 1.00 90.06 84 PHE A N 1
ATOM 641 C CA . PHE A 1 84 ? -0.093 6.894 4.410 1.00 90.06 84 PHE A CA 1
ATOM 642 C C . PHE A 1 84 ? -1.573 6.971 4.050 1.00 90.06 84 PHE A C 1
ATOM 644 O O . PHE A 1 84 ? -1.955 7.510 3.015 1.00 90.06 84 PHE A O 1
ATOM 651 N N . VAL A 1 85 ? -2.422 6.410 4.899 1.00 88.75 85 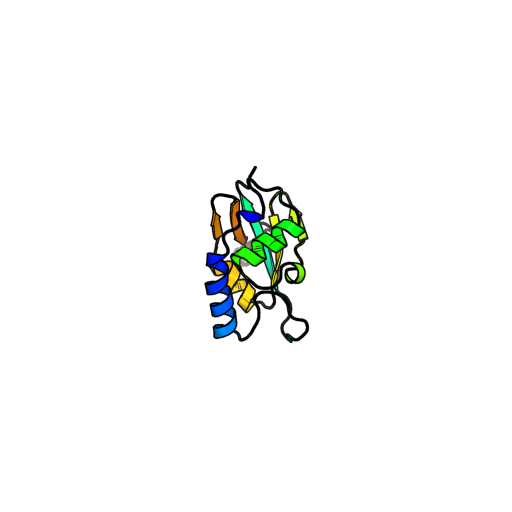VAL A N 1
ATOM 652 C CA . VAL A 1 85 ? -3.876 6.384 4.740 1.00 88.75 85 VAL A CA 1
ATOM 653 C C . VAL A 1 85 ? -4.552 6.950 5.981 1.00 88.75 85 VAL A C 1
ATOM 655 O O . VAL A 1 85 ? -3.948 7.047 7.049 1.00 88.75 85 VAL A O 1
ATOM 658 N N . ALA A 1 86 ? -5.832 7.295 5.840 1.00 86.81 86 ALA A N 1
ATOM 659 C CA . ALA A 1 86 ? -6.572 8.042 6.854 1.00 86.81 86 ALA A CA 1
ATOM 660 C C . ALA A 1 86 ? -6.667 7.354 8.228 1.00 86.81 86 ALA A C 1
ATOM 662 O O . ALA A 1 86 ? -6.743 8.042 9.238 1.00 86.81 86 ALA A O 1
ATOM 663 N N . SER A 1 87 ? -6.710 6.018 8.285 1.00 86.19 87 SER A N 1
ATOM 664 C CA . SER A 1 87 ? -6.807 5.282 9.551 1.00 86.19 87 SER A CA 1
ATOM 665 C C . SER A 1 87 ? -6.325 3.839 9.432 1.00 86.19 87 SER A C 1
ATOM 667 O O . SER A 1 87 ? -6.204 3.279 8.337 1.00 86.19 87 SER A O 1
ATOM 669 N N . LYS A 1 88 ? -6.119 3.188 10.582 1.00 87.81 88 LYS A N 1
ATOM 670 C CA . LYS A 1 88 ? -5.730 1.770 10.661 1.00 87.81 88 LYS A CA 1
ATOM 671 C C . LYS A 1 88 ? -6.736 0.839 9.977 1.00 87.81 88 LYS A C 1
ATOM 673 O O . LYS A 1 88 ? -6.339 -0.126 9.325 1.00 87.81 88 LYS A O 1
ATOM 678 N N . ASN A 1 89 ? -8.030 1.139 10.084 1.00 85.50 89 ASN A N 1
ATOM 679 C CA . ASN A 1 89 ? -9.087 0.352 9.444 1.00 85.50 89 ASN A CA 1
ATOM 680 C C . ASN A 1 89 ? -9.009 0.437 7.916 1.00 85.50 89 ASN A C 1
ATOM 682 O O . ASN A 1 89 ? -9.079 -0.592 7.240 1.00 85.50 89 ASN A O 1
ATOM 686 N N . VAL A 1 90 ? -8.796 1.645 7.382 1.00 85.88 90 VAL A N 1
ATOM 687 C CA . VAL A 1 90 ? -8.563 1.853 5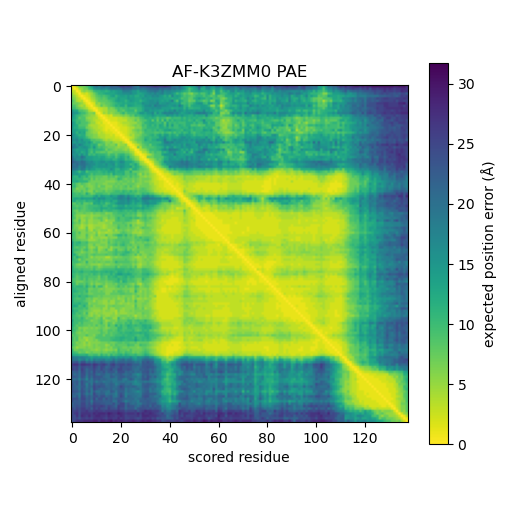.946 1.00 85.88 90 VAL A CA 1
ATOM 688 C C . VAL A 1 90 ? -7.298 1.120 5.512 1.00 85.88 90 VAL A C 1
ATOM 690 O O . VAL A 1 90 ? -7.313 0.414 4.507 1.00 85.88 90 VAL A O 1
ATOM 693 N N . GLY A 1 91 ? -6.230 1.196 6.306 1.00 88.94 91 GLY A N 1
ATOM 694 C CA . GLY A 1 91 ? -4.984 0.497 6.017 1.00 88.94 91 GLY A CA 1
ATOM 695 C C . GLY A 1 91 ? -5.143 -1.012 5.925 1.00 88.94 91 GLY A C 1
ATOM 696 O O . GLY A 1 91 ? -4.687 -1.624 4.962 1.00 88.94 91 GLY A O 1
ATOM 697 N N . PHE A 1 92 ? -5.863 -1.629 6.861 1.00 88.25 92 PHE A N 1
ATOM 698 C CA . PHE A 1 92 ? -6.152 -3.058 6.769 1.00 88.25 92 PHE A CA 1
ATOM 699 C C . PHE A 1 92 ? -7.054 -3.420 5.595 1.00 88.25 92 PHE A C 1
ATOM 701 O O . PHE A 1 92 ? -6.897 -4.510 5.043 1.00 88.25 92 PHE A O 1
ATOM 708 N N . LEU A 1 93 ? -7.979 -2.547 5.193 1.00 87.31 93 LEU A N 1
ATOM 709 C CA . LEU A 1 93 ? -8.761 -2.776 3.983 1.00 87.31 93 LEU A CA 1
ATOM 710 C C . LEU A 1 93 ? -7.859 -2.767 2.743 1.00 87.31 93 LEU A C 1
ATOM 712 O O . LEU A 1 93 ? -7.920 -3.706 1.953 1.00 87.31 93 LEU A O 1
ATOM 716 N N . VAL A 1 94 ? -6.980 -1.768 2.616 1.00 88.06 94 VAL A N 1
ATOM 717 C CA . VAL A 1 94 ? -6.004 -1.677 1.518 1.00 88.06 94 VAL A CA 1
ATOM 718 C C . VAL A 1 94 ? -5.080 -2.897 1.513 1.00 88.06 94 VAL A C 1
ATOM 720 O O . VAL A 1 94 ? -4.888 -3.522 0.476 1.00 88.06 94 VAL A O 1
ATOM 723 N N . TYR A 1 95 ? -4.582 -3.316 2.677 1.00 88.81 95 TYR A N 1
ATOM 724 C CA . TYR A 1 95 ? -3.774 -4.530 2.805 1.00 88.81 95 TYR A CA 1
ATOM 725 C C . TYR A 1 95 ? -4.526 -5.796 2.360 1.00 88.81 95 TYR A C 1
ATOM 727 O O . TYR A 1 95 ? -3.954 -6.666 1.702 1.00 88.81 95 TYR A O 1
ATOM 735 N N . ARG A 1 96 ? -5.827 -5.904 2.664 1.00 87.12 96 ARG A N 1
ATOM 736 C CA . ARG A 1 96 ? -6.662 -7.046 2.250 1.00 87.12 96 ARG A CA 1
ATOM 737 C C . ARG A 1 96 ? -6.862 -7.139 0.740 1.00 87.12 96 ARG A C 1
ATOM 739 O O . ARG A 1 96 ? -7.128 -8.241 0.268 1.00 87.12 96 ARG A O 1
ATOM 746 N N . LEU A 1 97 ? -6.687 -6.046 -0.009 1.00 84.25 97 LEU A N 1
ATOM 747 C CA . LEU A 1 97 ? -6.676 -6.089 -1.476 1.00 84.25 97 LEU A CA 1
ATOM 748 C C . LEU A 1 97 ? -5.503 -6.923 -2.012 1.00 84.25 97 LEU A C 1
ATOM 750 O O . LEU A 1 97 ? -5.601 -7.448 -3.116 1.00 84.25 97 LEU A O 1
ATOM 754 N N . ARG A 1 98 ? -4.433 -7.102 -1.216 1.00 83.75 98 ARG A N 1
ATOM 755 C CA . ARG A 1 98 ? -3.175 -7.814 -1.516 1.00 83.75 98 ARG A CA 1
ATOM 756 C C . ARG A 1 98 ? -2.374 -7.213 -2.665 1.00 83.75 98 ARG A C 1
ATOM 758 O O . ARG A 1 98 ? -1.227 -6.815 -2.470 1.00 83.75 98 ARG A O 1
ATOM 765 N N . SER A 1 99 ? -2.955 -7.159 -3.855 1.00 87.00 99 SER A N 1
ATOM 766 C CA . SER A 1 99 ? -2.308 -6.635 -5.046 1.00 87.00 99 SER A CA 1
ATOM 767 C C . SER A 1 99 ? -3.307 -6.146 -6.086 1.00 87.00 99 SER A C 1
ATOM 769 O O . SER A 1 99 ? -4.447 -6.599 -6.165 1.00 87.00 99 SER A O 1
ATOM 771 N N . HIS A 1 100 ? -2.845 -5.218 -6.914 1.00 85.75 100 HIS A N 1
ATOM 772 C CA . HIS A 1 100 ? -3.526 -4.758 -8.109 1.00 85.75 100 HIS A CA 1
ATOM 773 C C . HIS A 1 100 ? -2.581 -4.919 -9.299 1.00 85.75 100 HIS A C 1
ATOM 775 O O . HIS A 1 100 ? -1.497 -4.338 -9.320 1.00 85.75 100 HIS A O 1
ATOM 781 N N . VAL A 1 101 ? -2.969 -5.726 -10.282 1.00 86.00 101 VAL A N 1
ATOM 782 C CA . VAL A 1 101 ? -2.141 -6.009 -11.459 1.00 86.00 101 VAL A CA 1
ATOM 783 C C . VAL A 1 101 ? -2.839 -5.478 -12.697 1.00 86.00 101 VAL A C 1
ATOM 785 O O . VAL A 1 101 ? -3.982 -5.836 -12.974 1.00 86.00 101 VAL A O 1
ATOM 788 N N . CYS A 1 102 ? -2.131 -4.653 -13.458 1.00 82.69 102 CYS A N 1
ATOM 789 C CA . CYS A 1 102 ? -2.584 -4.134 -14.738 1.00 82.69 102 CYS A CA 1
ATOM 790 C C . CYS A 1 102 ? -1.491 -4.315 -15.804 1.00 82.69 102 CYS A C 1
ATOM 792 O O . CYS A 1 102 ? -0.382 -4.767 -15.521 1.00 82.69 102 CYS A O 1
ATOM 794 N N . LYS A 1 103 ? -1.787 -3.939 -17.053 1.00 84.06 103 LYS A N 1
ATOM 795 C CA . LYS A 1 103 ? -0.821 -4.026 -18.167 1.00 84.06 103 LYS A CA 1
ATOM 796 C C . LYS A 1 103 ? 0.410 -3.130 -17.974 1.00 84.06 103 LYS A C 1
ATOM 798 O O . LYS A 1 103 ? 1.421 -3.349 -18.632 1.00 84.06 103 LYS A O 1
ATOM 803 N N . LEU A 1 104 ? 0.303 -2.111 -17.121 1.00 84.69 104 LEU A N 1
ATOM 804 C CA . LEU A 1 104 ? 1.339 -1.100 -16.908 1.00 84.69 104 LEU A CA 1
ATOM 805 C C . LEU A 1 104 ? 2.253 -1.423 -15.726 1.00 84.69 104 LEU A C 1
ATOM 807 O O . LEU A 1 104 ? 3.417 -1.028 -15.743 1.00 84.69 104 LEU A O 1
ATOM 811 N N . PHE A 1 105 ? 1.730 -2.086 -14.694 1.00 87.00 105 PHE A N 1
ATOM 812 C CA . PHE A 1 105 ? 2.450 -2.406 -13.464 1.00 87.00 105 PHE A CA 1
ATOM 813 C C . PHE A 1 105 ? 1.719 -3.483 -12.654 1.00 87.00 105 PHE A C 1
ATOM 815 O O . PHE A 1 105 ? 0.501 -3.652 -12.752 1.00 87.00 105 PHE A O 1
ATOM 822 N N . ALA A 1 106 ? 2.464 -4.147 -11.776 1.00 89.62 106 ALA A N 1
ATOM 823 C CA . ALA A 1 106 ? 1.921 -4.907 -10.660 1.00 89.62 106 ALA A CA 1
ATOM 824 C C . ALA A 1 106 ? 2.191 -4.149 -9.354 1.00 89.62 106 ALA A C 1
ATOM 826 O O . ALA A 1 106 ? 3.342 -3.868 -9.035 1.00 89.62 106 ALA A O 1
ATOM 827 N N . LEU A 1 107 ? 1.142 -3.802 -8.616 1.00 91.19 107 LEU A N 1
ATOM 828 C CA . LEU A 1 107 ? 1.193 -3.122 -7.325 1.00 91.19 107 LEU A CA 1
ATOM 829 C C . LEU A 1 107 ? 0.851 -4.123 -6.223 1.00 91.19 107 LEU A C 1
ATOM 831 O O . LEU A 1 107 ? -0.163 -4.809 -6.306 1.00 91.19 107 LEU A O 1
ATOM 835 N N . PHE A 1 108 ? 1.666 -4.185 -5.179 1.00 90.56 108 PHE A N 1
ATOM 836 C CA . PHE A 1 108 ? 1.442 -5.034 -4.013 1.00 90.56 108 PHE A CA 1
ATOM 837 C C . PHE A 1 108 ? 1.423 -4.185 -2.746 1.00 90.56 108 PHE A C 1
ATOM 839 O O . PHE A 1 108 ? 2.217 -3.249 -2.618 1.00 90.56 108 PHE A O 1
ATOM 846 N N . PHE A 1 109 ? 0.536 -4.530 -1.814 1.00 90.81 109 PHE A N 1
ATOM 847 C CA . PHE A 1 109 ? 0.411 -3.862 -0.523 1.00 90.81 109 PHE A CA 1
ATOM 848 C C . PHE A 1 109 ? 0.915 -4.773 0.590 1.00 90.81 109 PHE A C 1
ATOM 850 O O . PHE A 1 109 ? 0.450 -5.902 0.743 1.00 90.81 109 PHE A O 1
ATOM 857 N N . ALA A 1 110 ? 1.834 -4.261 1.400 1.00 88.94 110 ALA A N 1
ATOM 858 C CA . ALA A 1 110 ? 2.372 -4.960 2.553 1.00 88.94 110 ALA A CA 1
ATOM 859 C C . ALA A 1 110 ? 2.224 -4.112 3.817 1.00 88.94 110 ALA A C 1
ATOM 861 O O . ALA A 1 110 ? 2.451 -2.900 3.813 1.00 88.94 110 ALA A O 1
ATOM 862 N N . LEU A 1 111 ? 1.880 -4.772 4.922 1.00 87.81 111 LEU A N 1
ATOM 863 C CA . LEU A 1 111 ? 2.147 -4.232 6.249 1.00 87.81 111 LEU A CA 1
ATOM 864 C C . LEU A 1 111 ? 3.637 -4.398 6.492 1.00 87.81 111 LEU A C 1
ATOM 866 O O . LEU A 1 111 ? 4.159 -5.510 6.416 1.00 87.81 111 LEU A O 1
ATOM 870 N N . TRP A 1 112 ? 4.332 -3.304 6.752 1.00 73.25 112 TRP A N 1
ATOM 871 C CA . TRP A 1 112 ? 5.767 -3.384 6.930 1.00 73.25 112 TRP A CA 1
ATOM 872 C C . TRP A 1 112 ? 6.110 -3.562 8.404 1.00 73.25 112 TRP A C 1
ATOM 874 O O . TRP A 1 112 ? 5.982 -2.658 9.219 1.00 73.25 112 TRP A O 1
ATOM 884 N N . GLY A 1 113 ? 6.533 -4.777 8.746 1.00 63.50 113 GLY A N 1
ATOM 885 C CA . GLY A 1 113 ? 7.097 -5.115 10.049 1.00 63.50 113 GLY A CA 1
ATOM 886 C C . GLY A 1 113 ? 8.613 -4.947 10.044 1.00 63.50 113 GLY A C 1
ATOM 887 O O . GLY A 1 113 ? 9.325 -5.937 10.108 1.00 63.50 113 GLY A O 1
ATOM 888 N N . ASN A 1 114 ? 9.116 -3.718 9.901 1.00 56.50 114 ASN A N 1
ATOM 889 C CA . ASN A 1 114 ? 10.560 -3.426 9.867 1.00 56.50 114 ASN A CA 1
ATOM 890 C C . ASN A 1 114 ? 11.384 -4.147 8.772 1.00 56.50 114 ASN A C 1
ATOM 892 O O . ASN A 1 114 ? 12.607 -4.187 8.857 1.00 56.50 114 ASN A O 1
ATOM 896 N N . GLY A 1 115 ? 10.752 -4.642 7.703 1.00 52.91 115 GLY A N 1
ATOM 897 C CA . GLY A 1 115 ? 11.474 -5.054 6.492 1.00 52.91 115 GLY A CA 1
ATOM 898 C C . GLY A 1 115 ? 12.226 -6.384 6.574 1.00 52.91 115 GLY A C 1
ATOM 899 O O . GLY A 1 115 ? 13.198 -6.564 5.845 1.00 52.91 115 GLY A O 1
ATOM 900 N N . GLY A 1 116 ? 11.794 -7.319 7.423 1.00 59.69 116 GLY A N 1
ATOM 901 C CA . GLY A 1 116 ? 12.367 -8.666 7.494 1.00 59.69 116 GLY A CA 1
ATOM 902 C C . GLY A 1 116 ? 11.842 -9.472 8.685 1.00 59.69 116 GLY A C 1
ATOM 903 O O . GLY A 1 116 ? 11.001 -8.965 9.431 1.00 59.69 116 GLY A O 1
ATOM 904 N N . PRO A 1 117 ? 12.323 -10.715 8.878 1.00 58.44 117 PRO A N 1
ATOM 905 C CA . PRO A 1 117 ? 12.155 -11.433 10.138 1.00 58.44 117 PRO A CA 1
ATOM 906 C C . PRO A 1 117 ? 12.567 -10.515 11.290 1.00 58.44 117 PRO A C 1
ATOM 908 O O . PRO A 1 117 ? 13.611 -9.854 11.220 1.00 58.44 117 PRO A O 1
ATOM 911 N N . ASN A 1 118 ? 11.734 -10.419 12.325 1.00 74.00 118 ASN A N 1
ATOM 912 C CA . ASN A 1 118 ? 12.036 -9.588 13.483 1.00 74.00 118 ASN A CA 1
ATOM 913 C C . ASN A 1 118 ? 13.064 -10.320 14.350 1.00 74.00 118 ASN A C 1
ATOM 915 O O . ASN A 1 118 ? 12.730 -10.840 15.410 1.00 74.00 118 ASN A O 1
ATOM 919 N N . TRP A 1 119 ? 14.310 -10.373 13.875 1.00 73.88 119 TRP A N 1
ATOM 920 C CA . TRP A 1 119 ? 15.387 -11.156 14.481 1.00 73.88 119 TRP A CA 1
ATOM 921 C C . TRP A 1 119 ? 15.607 -10.796 15.953 1.00 73.88 119 TRP A C 1
ATOM 923 O O . TRP A 1 119 ? 15.993 -11.646 16.740 1.00 73.88 119 TRP A O 1
ATOM 933 N N . GLN A 1 120 ? 15.338 -9.545 16.346 1.00 80.31 120 GLN A N 1
ATOM 934 C CA . GL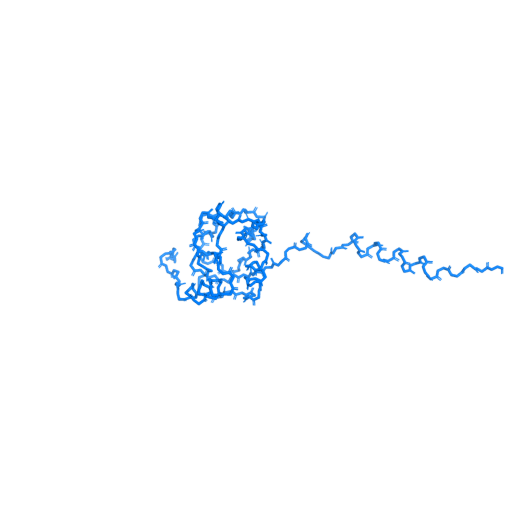N A 1 120 ? 15.431 -9.107 17.739 1.00 80.31 120 GLN A CA 1
ATOM 935 C C . GLN A 1 120 ? 14.378 -9.797 18.603 1.00 80.31 120 GLN A C 1
ATOM 937 O O . GLN A 1 120 ? 14.680 -10.272 19.692 1.00 80.31 120 GLN A O 1
ATOM 942 N N . TRP A 1 121 ? 13.144 -9.863 18.108 1.00 80.56 121 TRP A N 1
ATOM 943 C CA . TRP A 1 121 ? 12.057 -10.563 18.778 1.00 80.56 121 TRP A CA 1
ATOM 944 C C . TRP A 1 121 ? 12.271 -12.080 18.773 1.00 80.56 121 TRP A C 1
ATOM 946 O O . TRP A 1 121 ? 12.090 -12.711 19.809 1.00 80.56 121 TRP A O 1
ATOM 956 N N . GLU A 1 122 ? 12.732 -12.647 17.655 1.00 85.06 122 GLU A N 1
ATOM 957 C CA . GLU A 1 122 ? 13.105 -14.066 17.549 1.00 85.06 122 GLU A CA 1
ATOM 958 C C . GLU A 1 122 ? 14.246 -14.426 18.513 1.00 85.06 122 GLU A C 1
ATOM 960 O O . GLU A 1 122 ? 14.184 -15.450 19.182 1.00 85.06 122 GLU A O 1
ATOM 965 N N . HIS A 1 123 ? 15.249 -13.559 18.662 1.00 86.12 123 HIS A N 1
ATOM 966 C CA . HIS A 1 123 ? 16.354 -13.753 19.601 1.00 86.12 123 HIS A CA 1
ATOM 967 C C . HIS A 1 123 ? 15.907 -13.641 21.066 1.00 86.12 123 HIS A C 1
ATOM 969 O O . HIS A 1 123 ? 16.366 -14.405 21.909 1.00 86.12 123 HIS A O 1
ATOM 975 N N . ILE A 1 124 ? 15.000 -12.710 21.389 1.00 92.50 124 ILE A N 1
ATOM 976 C CA . ILE A 1 124 ? 14.393 -12.620 22.729 1.00 92.50 124 ILE A CA 1
ATOM 977 C C . ILE A 1 124 ? 13.598 -13.890 23.046 1.00 92.50 124 ILE A C 1
ATOM 979 O O . ILE A 1 124 ? 13.669 -14.387 24.167 1.00 92.50 124 ILE A O 1
ATOM 983 N N . LEU A 1 125 ? 12.846 -14.405 22.071 1.00 90.94 125 LEU A N 1
ATOM 984 C CA . LEU A 1 125 ? 12.092 -15.643 22.223 1.00 90.94 125 LEU A CA 1
ATOM 985 C C . LEU A 1 125 ? 13.032 -16.831 22.459 1.00 90.94 125 LEU A C 1
ATOM 987 O O . LEU A 1 125 ? 12.827 -17.566 23.416 1.00 90.94 125 LEU A O 1
ATOM 991 N N . TRP A 1 126 ? 14.102 -16.940 21.669 1.00 89.06 126 TRP A N 1
ATOM 992 C CA . TRP A 1 126 ? 15.115 -17.986 21.813 1.00 89.06 126 TRP A CA 1
ATOM 993 C C . TRP A 1 126 ? 15.813 -17.959 23.182 1.00 89.06 126 TRP A C 1
ATOM 995 O O . TRP A 1 126 ? 15.946 -18.993 23.823 1.00 89.06 126 TRP A O 1
ATOM 1005 N N . LEU A 1 127 ? 16.206 -16.780 23.682 1.00 93.69 127 LEU A N 1
ATOM 1006 C CA . LEU A 1 127 ? 16.811 -16.655 25.018 1.00 93.69 127 LEU A CA 1
ATOM 1007 C C . LEU A 1 127 ? 15.869 -17.111 26.135 1.00 93.69 127 LEU A C 1
ATOM 1009 O O . LEU A 1 127 ? 16.322 -17.657 27.138 1.00 93.69 127 LEU A O 1
ATOM 1013 N N . LYS A 1 128 ? 14.569 -16.860 25.969 1.00 93.12 128 LYS A N 1
ATOM 1014 C CA . LYS A 1 128 ? 13.553 -17.297 26.922 1.00 93.12 128 LYS A CA 1
ATOM 1015 C C . LYS A 1 128 ? 13.357 -18.814 26.873 1.00 93.12 128 LYS A C 1
ATOM 1017 O O . LYS A 1 128 ? 13.238 -19.435 27.919 1.00 93.12 128 LYS A O 1
ATOM 1022 N N . GLU A 1 129 ? 13.335 -19.388 25.671 1.00 91.75 129 GLU A N 1
ATOM 1023 C CA . GLU A 1 129 ? 13.281 -20.840 25.474 1.00 91.75 129 GLU A CA 1
ATOM 1024 C C . GLU A 1 129 ? 14.497 -21.525 26.109 1.00 91.75 129 GLU A C 1
ATOM 1026 O O . GLU A 1 129 ? 14.320 -22.490 26.842 1.00 91.75 129 GLU A O 1
ATOM 1031 N N . GLU A 1 130 ? 15.702 -20.974 25.927 1.00 89.12 130 GLU A N 1
ATOM 1032 C CA . GLU A 1 130 ? 16.909 -21.440 26.618 1.00 89.12 130 GLU A CA 1
ATOM 1033 C C . GLU A 1 130 ? 16.726 -21.395 28.139 1.00 89.12 130 GLU A C 1
ATOM 1035 O O . GLU A 1 130 ? 16.886 -22.420 28.792 1.00 89.12 130 GLU A O 1
ATOM 1040 N N . GLU A 1 131 ? 16.348 -20.247 28.716 1.00 88.44 131 GLU A N 1
ATOM 1041 C CA . GLU A 1 131 ? 16.148 -20.094 30.168 1.00 88.44 131 GLU A CA 1
ATOM 1042 C C . GLU A 1 131 ? 15.141 -21.109 30.743 1.00 88.44 131 GLU A C 1
ATOM 1044 O O . GLU A 1 131 ? 15.366 -21.640 31.833 1.00 88.44 131 GLU A O 1
ATOM 1049 N N . ASP A 1 132 ? 14.085 -21.427 29.989 1.00 86.88 132 ASP A N 1
ATOM 1050 C CA . ASP A 1 132 ? 13.079 -22.430 30.353 1.00 86.88 132 ASP A CA 1
ATOM 1051 C C . ASP A 1 132 ? 13.595 -23.888 30.200 1.00 86.88 132 ASP A C 1
ATOM 1053 O O . ASP A 1 132 ? 13.104 -24.784 30.896 1.00 86.88 132 ASP A O 1
ATOM 1057 N N . GLU A 1 133 ? 14.590 -24.152 29.340 1.00 81.69 133 GLU A N 1
ATOM 1058 C CA . GLU A 1 133 ? 15.223 -25.475 29.163 1.00 81.69 133 GLU A CA 1
ATOM 1059 C C . GLU A 1 133 ? 16.272 -25.811 30.240 1.00 81.69 133 GLU A C 1
ATOM 1061 O O . GLU A 1 133 ? 16.503 -26.991 30.537 1.00 81.69 133 GLU A O 1
ATOM 1066 N N . TRP A 1 134 ? 16.896 -24.811 30.873 1.00 76.06 134 TRP A N 1
ATOM 1067 C CA . TRP A 1 134 ? 17.898 -25.038 31.920 1.00 76.06 134 TRP A CA 1
ATOM 1068 C C . TRP A 1 134 ? 17.257 -25.510 33.239 1.00 76.06 134 TRP A C 1
ATOM 1070 O O . TRP A 1 134 ? 17.094 -24.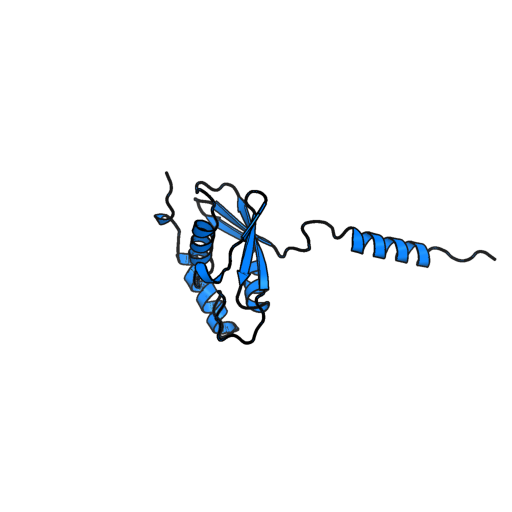752 34.198 1.00 76.06 134 TRP A O 1
ATOM 1080 N N . THR A 1 135 ? 16.976 -26.810 33.368 1.00 70.38 135 THR A N 1
ATOM 1081 C CA . THR A 1 135 ? 16.717 -27.410 34.687 1.00 70.38 135 THR A CA 1
ATOM 1082 C C . THR A 1 135 ? 18.007 -27.429 35.508 1.00 70.38 135 THR A C 1
ATOM 1084 O O . THR A 1 135 ? 18.971 -28.102 35.140 1.00 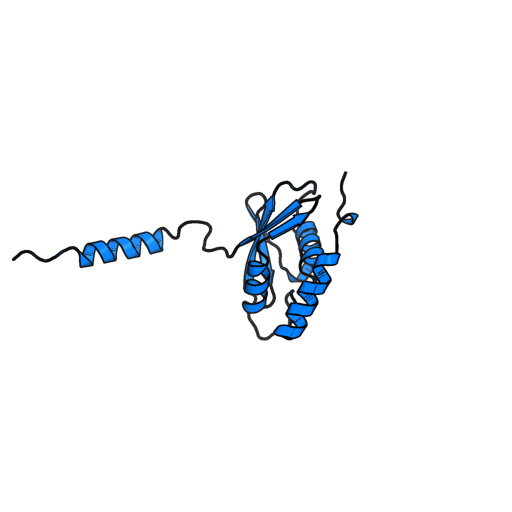70.38 135 THR A O 1
ATOM 1087 N N . HIS A 1 136 ? 18.032 -26.709 36.634 1.00 63.41 136 HIS A N 1
ATOM 1088 C CA . HIS A 1 136 ? 19.135 -26.766 37.597 1.00 63.41 136 HIS A CA 1
ATOM 1089 C C . HIS A 1 136 ? 19.345 -28.206 38.082 1.00 63.41 136 HIS A C 1
ATOM 1091 O O . HIS A 1 136 ? 18.491 -28.772 38.765 1.00 63.41 136 HIS A O 1
ATOM 1097 N N . VAL A 1 137 ? 20.494 -28.790 37.745 1.00 70.38 137 VAL A N 1
ATOM 1098 C CA . VAL A 1 137 ? 20.913 -30.096 38.262 1.00 70.38 137 VAL A CA 1
ATOM 1099 C C . VAL A 1 137 ? 21.586 -29.863 39.617 1.00 70.38 137 VAL A C 1
ATOM 1101 O O . VAL A 1 137 ? 22.623 -29.202 39.676 1.00 70.38 137 VAL A O 1
ATOM 1104 N N . GLN A 1 138 ? 20.956 -30.341 40.695 1.00 45.47 138 GLN A N 1
ATOM 1105 C CA . GLN A 1 138 ? 21.508 -30.330 42.059 1.00 45.47 138 GLN A CA 1
ATOM 1106 C C . GLN A 1 138 ? 22.449 -31.507 42.310 1.00 45.47 138 GLN A C 1
ATOM 1108 O O . GLN A 1 138 ? 22.171 -32.608 41.783 1.00 45.47 138 GLN A O 1
#